Protein 1BC8 (pdb70)

Sequence (93 aa):
MDSAITLWQFLLQLLQKPQNKHMICWTSNDGQFKLLQAEEVARLWGIRKNKPNMNYDKLSRALRYYYVKNIIKKVNGQKFVYKFVSYPEILNM

Nearest PDB structures (foldseek):
  1bc8-assembly1_C  TM=1.011E+00  e=4.038E-21  Homo sapiens
  1k6o-assembly1_A  TM=9.949E-01  e=1.934E-17  Homo sapiens
  3wtw-assembly1_C  TM=9.821E-01  e=2.384E-12  Homo sapiens
  2ypr-assembly1_A  TM=9.592E-01  e=2.558E-12  Homo sapiens
  4l18-assembly1_B  TM=9.584E-01  e=5.184E-12  Homo sapiens

Secondary structure (DSSP, 8-state):
------HHHHHHHHTT-GGGTTTSEE-SSSSEEE-TTHHHHHHHHHHHHT-TT--HHHHHHHHHHHHHHTSEEE-TTSTTEEEETTTTGGG--

Structure (mmCIF, N/CA/C/O backbone):
data_1BC8
#
_entry.id   1BC8
#
_cell.length_a   31.590
_cell.length_b   55.670
_cell.length_c   44.230
_cell.angle_alpha   90.00
_cell.angle_beta   107.16
_cell.angle_gamma   90.00
#
_symmetry.space_group_name_H-M   'P 1 21 1'
#
loop_
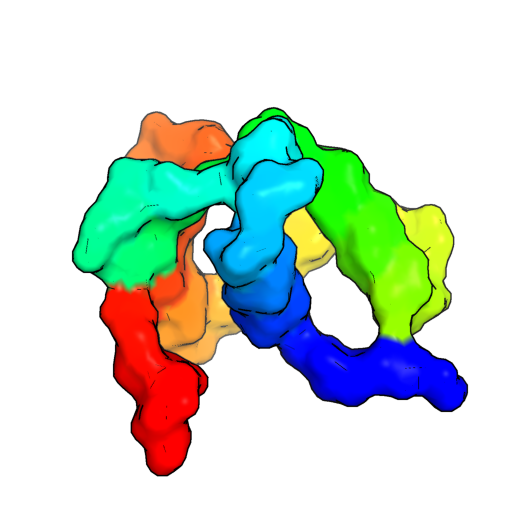_entity.id
_entity.type
_entity.pdbx_description
1 polymer "DNA (5'-D(*TP*AP*CP*CP*GP*GP*AP*AP*GP*T)-3')"
2 polymer "DNA (5'-D(*AP*AP*CP*TP*TP*CP*CP*GP*GP*T)-3')"
3 polymer 'PROTEIN (SAP-1 ETS DOMAIN)'
4 non-polymer 'ZINC ION'
5 water water
#
loop_
_atom_site.group_PDB
_atom_site.id
_atom_site.type_symbol
_atom_site.label_atom_id
_atom_site.label_alt_id
_atom_site.label_comp_id
_atom_site.label_asym_id
_atom_site.label_entity_id
_atom_site.label_seq_id
_atom_site.pdbx_PDB_ins_code
_atom_site.Cartn_x
_atom_site.Cartn_y
_atom_site.Cartn_z
_atom_site.occupancy
_atom_site.B_iso_or_equiv
_atom_site.auth_seq_id
_atom_site.auth_comp_id
_atom_site.auth_asym_id
_atom_site.auth_atom_id
_atom_site.pdbx_PDB_model_num
ATOM 405 N N . MET C 3 1 ? -14.358 13.416 9.007 1.00 48.14 1 MET C N 1
ATOM 406 C CA . MET C 3 1 ? -14.660 12.744 7.707 1.00 47.68 1 MET C CA 1
ATOM 407 C C . MET C 3 1 ? -13.362 12.270 7.055 1.00 47.33 1 MET C C 1
ATOM 408 O O . MET C 3 1 ? -13.026 12.659 5.930 1.00 48.04 1 MET C O 1
ATOM 413 N N . ASP C 3 2 ? -12.633 11.425 7.779 1.00 45.55 2 ASP C N 1
ATOM 414 C CA . ASP C 3 2 ? -11.368 10.876 7.296 1.00 43.31 2 ASP C CA 1
ATOM 415 C C . ASP C 3 2 ? -11.590 9.499 6.655 1.00 41.91 2 ASP C C 1
ATOM 416 O O . ASP C 3 2 ? -12.731 9.052 6.492 1.00 42.52 2 ASP C O 1
ATOM 421 N N . SER C 3 3 ? -10.499 8.834 6.284 1.00 40.22 3 SER C N 1
ATOM 422 C CA . SER C 3 3 ? -10.591 7.502 5.691 1.00 37.78 3 SER C CA 1
ATOM 423 C C . SER C 3 3 ? -10.700 6.479 6.821 1.00 36.38 3 SER C C 1
ATOM 424 O O . SER C 3 3 ? -9.978 6.570 7.826 1.00 36.39 3 SER C O 1
ATOM 427 N N . ALA C 3 4 ? -11.609 5.518 6.662 1.00 33.88 4 ALA C N 1
ATOM 428 C CA . ALA C 3 4 ? -11.808 4.473 7.667 1.00 31.57 4 ALA C CA 1
ATOM 429 C C . ALA C 3 4 ? -10.742 3.401 7.494 1.00 29.65 4 ALA C C 1
ATOM 430 O O . ALA C 3 4 ? -10.769 2.359 8.155 1.00 29.38 4 ALA C O 1
ATOM 432 N N . ILE C 3 5 ? -9.810 3.666 6.585 1.00 27.46 5 ILE C N 1
ATOM 433 C CA . ILE C 3 5 ? -8.735 2.739 6.294 1.00 24.88 5 ILE C CA 1
ATOM 434 C C . ILE C 3 5 ? -7.933 2.403 7.549 1.00 23.07 5 ILE C C 1
ATOM 435 O O . ILE C 3 5 ? -7.698 3.252 8.412 1.00 23.24 5 ILE C O 1
ATOM 440 N N . THR C 3 6 ? -7.537 1.141 7.630 1.00 19.71 6 THR C N 1
ATOM 441 C CA . THR C 3 6 ? -6.743 0.612 8.726 1.00 18.05 6 THR C CA 1
ATOM 442 C C . THR C 3 6 ? -5.270 0.853 8.347 1.00 16.47 6 THR C C 1
ATOM 443 O O . THR C 3 6 ? -4.983 1.093 7.175 1.00 15.38 6 THR C O 1
ATOM 447 N N . LEU C 3 7 ? -4.339 0.805 9.302 1.00 14.83 7 LEU C N 1
ATOM 448 C CA . LEU C 3 7 ? -2.934 1.042 8.934 1.00 13.70 7 LEU C CA 1
ATOM 449 C C . LEU C 3 7 ? -2.346 -0.105 8.111 1.00 12.67 7 LEU C C 1
ATOM 450 O O . LEU C 3 7 ? -1.597 0.127 7.163 1.00 13.35 7 LEU C O 1
ATOM 455 N N . TRP C 3 8 ? -2.672 -1.342 8.456 1.00 12.37 8 TRP C N 1
ATOM 456 C CA . TRP C 3 8 ? -2.122 -2.445 7.691 1.00 11.96 8 TRP C CA 1
ATOM 457 C C . TRP C 3 8 ? -2.766 -2.496 6.303 1.00 11.14 8 TRP C C 1
ATOM 458 O O . TRP C 3 8 ? -2.176 -3.028 5.373 1.00 10.62 8 TRP C O 1
ATOM 469 N N . GLN C 3 9 ? -3.956 -1.915 6.159 1.00 10.26 9 GLN C N 1
ATOM 470 C CA . GLN C 3 9 ? -4.644 -1.901 4.861 1.00 11.58 9 GLN C CA 1
ATOM 471 C C . GLN C 3 9 ? -4.031 -0.811 3.997 1.00 12.02 9 GLN C C 1
ATOM 472 O O . GLN C 3 9 ? -3.926 -0.942 2.779 1.00 12.36 9 GLN C O 1
ATOM 478 N N . PHE C 3 10 ? -3.644 0.277 4.654 1.00 12.02 10 PHE C N 1
ATOM 479 C CA . PHE C 3 10 ? -3.032 1.420 4.001 1.00 12.30 10 PHE C CA 1
ATOM 480 C C . PHE C 3 10 ? -1.670 1.009 3.451 1.00 12.37 10 PHE C C 1
ATOM 481 O O . PHE C 3 10 ? -1.290 1.417 2.357 1.00 11.81 10 PHE C O 1
ATOM 489 N N . LEU C 3 11 ? -0.944 0.193 4.211 1.00 11.56 11 LEU C N 1
ATOM 490 C CA . LEU C 3 11 ? 0.369 -0.277 3.776 1.00 11.48 11 LEU C CA 1
ATOM 491 C C . LEU C 3 11 ? 0.181 -1.185 2.575 1.00 12.32 11 LEU C C 1
ATOM 492 O O . LEU C 3 11 ? 0.926 -1.104 1.598 1.00 11.73 11 LEU C O 1
ATOM 497 N N . LEU C 3 12 ? -0.833 -2.043 2.660 1.00 12.43 12 LEU C N 1
ATOM 498 C CA . LEU C 3 12 ? -1.168 -2.966 1.583 1.00 13.65 12 LEU C CA 1
ATOM 499 C C . LEU C 3 12 ? -1.523 -2.162 0.331 1.00 13.79 12 LEU C C 1
ATOM 500 O O . LEU C 3 12 ? -1.217 -2.566 -0.785 1.00 15.40 12 LEU C O 1
ATOM 505 N N . GLN C 3 13 ? -2.155 -1.015 0.517 1.00 14.28 13 GLN C N 1
ATOM 506 C CA . GLN C 3 13 ? -2.525 -0.179 -0.615 1.00 16.00 13 GLN C CA 1
ATOM 507 C C . GLN C 3 13 ? -1.292 0.389 -1.324 1.00 15.46 13 GLN C C 1
ATOM 508 O O . GLN C 3 13 ? -1.210 0.358 -2.554 1.00 14.97 13 GLN C O 1
ATOM 514 N N . LEU C 3 14 ? -0.335 0.897 -0.549 1.00 14.25 14 LEU C N 1
ATOM 515 C CA . LEU C 3 14 ? 0.901 1.459 -1.108 1.00 13.32 14 LEU C CA 1
ATOM 516 C C . LEU C 3 14 ? 1.700 0.372 -1.809 1.00 13.33 14 LEU C C 1
ATOM 517 O O . LEU C 3 14 ? 2.312 0.602 -2.858 1.00 12.12 14 LEU C O 1
ATOM 522 N N . LEU C 3 15 ? 1.689 -0.816 -1.217 1.00 12.74 15 LEU C N 1
ATOM 523 C CA . LEU C 3 15 ? 2.410 -1.956 -1.759 1.00 13.71 15 LEU C CA 1
ATOM 524 C C . LEU C 3 15 ? 1.807 -2.461 -3.092 1.00 14.78 15 LEU C C 1
ATOM 525 O O . LEU C 3 15 ? 2.419 -3.262 -3.791 1.00 14.32 15 LEU C O 1
ATOM 530 N N . GLN C 3 16 ? 0.615 -1.991 -3.438 1.00 15.88 16 GLN C N 1
ATOM 531 C CA . GLN C 3 16 ? -0.045 -2.417 -4.672 1.00 18.12 16 GLN C CA 1
ATOM 532 C C . GLN C 3 16 ? 0.300 -1.509 -5.867 1.00 18.00 16 GLN C C 1
ATOM 533 O O . GLN C 3 16 ? 0.163 -1.903 -7.024 1.00 18.24 16 GLN C O 1
ATOM 539 N N . LYS C 3 17 ? 0.766 -0.300 -5.581 1.00 18.05 17 LYS C N 1
ATOM 540 C CA . LYS C 3 17 ? 1.094 0.654 -6.628 1.00 17.81 17 LYS C CA 1
ATOM 541 C C . LYS C 3 17 ? 2.595 0.875 -6.823 1.00 16.99 17 LYS C C 1
ATOM 542 O O . LYS C 3 17 ? 3.308 1.257 -5.893 1.00 15.88 17 LYS C O 1
ATOM 548 N N . PRO C 3 18 ? 3.088 0.651 -8.056 1.00 16.53 18 PRO C N 1
ATOM 549 C CA . PRO C 3 18 ? 4.506 0.820 -8.397 1.00 15.39 18 PRO C CA 1
ATOM 550 C C . PRO C 3 18 ? 5.018 2.202 -8.032 1.00 13.18 18 PRO C C 1
ATOM 551 O O . PRO C 3 18 ? 6.188 2.374 -7.705 1.00 12.91 18 PRO C O 1
ATOM 555 N N . GLN C 3 19 ? 4.128 3.184 -8.093 1.00 12.58 19 GLN C N 1
ATOM 556 C CA . GLN C 3 19 ? 4.476 4.559 -7.780 1.00 13.24 19 GLN C CA 1
ATOM 557 C C . GLN C 3 19 ? 5.068 4.718 -6.385 1.00 13.21 19 GLN C C 1
ATOM 558 O O . GLN C 3 19 ? 5.790 5.683 -6.128 1.00 12.78 19 GLN C O 1
ATOM 564 N N . ASN C 3 20 ? 4.756 3.785 -5.489 1.00 12.67 20 ASN C N 1
ATOM 565 C CA . ASN C 3 20 ? 5.246 3.857 -4.110 1.00 12.68 20 ASN C CA 1
ATOM 566 C C . ASN C 3 20 ? 6.346 2.871 -3.777 1.00 13.13 20 ASN C C 1
ATOM 567 O O . ASN C 3 20 ? 6.733 2.745 -2.610 1.00 13.10 20 ASN C O 1
ATOM 572 N N . LYS C 3 21 ? 6.839 2.163 -4.791 1.00 12.56 21 LYS C N 1
ATOM 573 C CA . LYS C 3 21 ? 7.899 1.180 -4.591 1.00 12.71 21 LYS C CA 1
ATOM 574 C C . LYS C 3 21 ? 9.150 1.832 -4.004 1.00 12.06 21 LYS C C 1
ATOM 575 O O . LYS C 3 21 ? 9.897 1.197 -3.257 1.00 12.10 21 LYS C O 1
ATOM 581 N N . HIS C 3 22 ? 9.378 3.098 -4.334 1.00 11.26 22 HIS C N 1
ATOM 582 C CA . HIS C 3 22 ? 10.550 3.795 -3.815 1.00 11.41 22 HIS C CA 1
ATOM 583 C C . HIS C 3 22 ? 10.450 4.075 -2.319 1.00 10.93 22 HIS C C 1
ATOM 584 O O . HIS C 3 22 ? 11.466 4.326 -1.680 1.00 10.91 22 HIS C O 1
ATOM 591 N N . MET C 3 23 ? 9.241 4.039 -1.756 1.00 10.59 23 MET C N 1
ATOM 592 C CA . MET C 3 23 ? 9.090 4.302 -0.325 1.00 9.82 23 MET C CA 1
ATOM 593 C C . MET C 3 23 ? 8.722 3.068 0.499 1.00 10.39 23 MET C C 1
ATOM 594 O O . MET C 3 23 ? 8.972 3.021 1.713 1.00 9.33 23 MET C O 1
ATOM 599 N N . ILE C 3 24 ? 8.132 2.075 -0.158 1.00 10.11 24 ILE C N 1
ATOM 600 C CA . ILE C 3 24 ? 7.755 0.821 0.492 1.00 10.87 24 ILE C CA 1
ATOM 601 C C . ILE C 3 24 ? 7.678 -0.280 -0.570 1.00 11.19 24 ILE C C 1
ATOM 602 O O . ILE C 3 24 ? 6.964 -0.156 -1.564 1.00 11.01 24 ILE C O 1
ATOM 607 N N . CYS C 3 25 ? 8.434 -1.354 -0.367 1.00 11.32 25 CYS C N 1
ATOM 608 C CA . CYS C 3 25 ? 8.470 -2.438 -1.343 1.00 11.83 25 CYS C CA 1
ATOM 609 C C . CYS C 3 25 ? 8.447 -3.820 -0.703 1.00 12.69 25 CYS C C 1
ATOM 610 O O . CYS C 3 25 ? 8.791 -3.980 0.470 1.00 13.01 25 CYS C O 1
ATOM 613 N N . TRP C 3 26 ? 8.031 -4.821 -1.474 1.00 12.71 26 TRP C N 1
ATOM 614 C CA . TRP C 3 26 ? 8.006 -6.191 -0.972 1.00 12.43 26 TRP C CA 1
ATOM 615 C C . TRP C 3 26 ? 9.446 -6.677 -1.057 1.00 12.97 26 TRP C C 1
ATOM 616 O O . TRP C 3 26 ? 10.159 -6.364 -2.021 1.00 11.73 26 TRP C O 1
ATOM 627 N N . THR C 3 27 ? 9.876 -7.430 -0.052 1.00 13.09 27 THR C N 1
ATOM 628 C CA . THR C 3 27 ? 11.232 -7.957 -0.026 1.00 14.65 27 THR C CA 1
ATOM 629 C C . THR C 3 27 ? 11.215 -9.474 -0.020 1.00 15.30 27 THR C C 1
ATOM 630 O O . THR C 3 27 ? 12.252 -10.122 0.112 1.00 14.68 27 THR C O 1
ATOM 634 N N . SER C 3 28 ? 10.022 -10.040 -0.159 1.00 15.80 28 SER C N 1
ATOM 635 C CA . SER C 3 28 ? 9.868 -11.486 -0.203 1.00 16.47 28 SER C CA 1
ATOM 636 C C . SER C 3 28 ? 8.556 -11.828 -0.896 1.00 16.94 28 SER C C 1
ATOM 637 O O . SER C 3 28 ? 7.742 -10.939 -1.162 1.00 16.98 28 SER C O 1
ATOM 640 N N . ASN C 3 29 ? 8.365 -13.114 -1.195 1.00 17.88 29 ASN C N 1
ATOM 641 C CA . ASN C 3 29 ? 7.139 -13.584 -1.834 1.00 18.92 29 ASN C CA 1
ATOM 642 C C . ASN C 3 29 ? 6.224 -14.245 -0.796 1.00 19.46 29 ASN C C 1
ATOM 643 O O . ASN C 3 29 ? 5.378 -15.085 -1.139 1.00 19.01 29 ASN C O 1
ATOM 648 N N . ASP C 3 30 ? 6.406 -13.875 0.475 1.00 19.08 30 ASP C N 1
ATOM 649 C CA . ASP C 3 30 ? 5.564 -14.422 1.534 1.00 18.88 30 ASP C CA 1
ATOM 650 C C . ASP C 3 30 ? 5.128 -13.409 2.596 1.00 18.10 30 ASP C C 1
ATOM 651 O O . ASP C 3 30 ? 4.908 -13.765 3.757 1.00 18.10 30 ASP C O 1
ATOM 656 N N . GLY C 3 31 ? 5.001 -12.145 2.190 1.00 17.67 31 GLY C N 1
ATOM 657 C CA . GLY C 3 31 ? 4.542 -11.109 3.104 1.00 15.78 31 GLY C CA 1
ATOM 658 C C . GLY C 3 31 ? 5.525 -10.097 3.664 1.00 15.01 31 GLY C C 1
ATOM 659 O O . GLY C 3 31 ? 5.108 -9.128 4.297 1.00 15.54 31 GLY C O 1
ATOM 660 N N . GLN C 3 32 ? 6.816 -10.309 3.436 1.00 14.35 32 GLN C N 1
ATOM 661 C CA . GLN C 3 32 ? 7.860 -9.414 3.937 1.00 13.67 32 GLN C CA 1
ATOM 662 C C . GLN C 3 32 ? 7.968 -8.122 3.119 1.00 13.33 32 GLN C C 1
ATOM 663 O O . GLN C 3 32 ? 7.941 -8.145 1.888 1.00 11.91 32 GLN C O 1
ATOM 669 N N . PHE C 3 33 ? 8.091 -6.992 3.803 1.00 12.08 33 PHE C N 1
ATOM 670 C CA . PHE C 3 33 ? 8.195 -5.713 3.119 1.00 11.28 33 PHE C CA 1
ATOM 671 C C . PHE C 3 33 ? 9.123 -4.791 3.883 1.00 11.58 33 PHE C C 1
ATOM 672 O O . PHE C 3 33 ? 9.396 -5.025 5.056 1.00 11.41 33 PHE C O 1
ATOM 680 N N . LYS C 3 34 ? 9.606 -3.748 3.211 1.00 11.68 34 LYS C N 1
ATOM 681 C CA . LYS C 3 34 ? 10.522 -2.791 3.819 1.00 11.90 34 LYS C CA 1
ATOM 682 C C . LYS C 3 34 ? 10.136 -1.342 3.532 1.00 12.16 34 LYS C C 1
ATOM 683 O O . LYS C 3 34 ? 9.821 -0.972 2.391 1.00 10.80 34 LYS C O 1
ATOM 689 N N . LEU C 3 35 ? 10.147 -0.527 4.587 1.00 12.51 35 LEU C N 1
ATOM 690 C CA . LEU C 3 35 ? 9.837 0.890 4.475 1.00 12.86 35 LEU C CA 1
ATOM 691 C C . LEU C 3 35 ? 11.118 1.607 4.045 1.00 13.32 35 LEU C C 1
ATOM 692 O O . LEU C 3 35 ? 11.896 2.086 4.884 1.00 13.56 35 LEU C O 1
ATOM 697 N N . LEU C 3 36 ? 11.337 1.666 2.731 1.00 12.82 36 LEU C N 1
ATOM 698 C CA . LEU C 3 36 ? 12.523 2.307 2.177 1.00 11.99 36 LEU C CA 1
ATOM 699 C C . LEU C 3 36 ? 12.591 3.754 2.608 1.00 10.86 36 LEU C C 1
ATOM 700 O O . LEU C 3 36 ? 13.658 4.253 2.933 1.00 10.61 36 LEU C O 1
ATOM 705 N N . GLN C 3 37 ? 11.441 4.422 2.595 1.00 11.05 37 GLN C N 1
ATOM 706 C CA . GLN C 3 37 ? 11.324 5.820 2.996 1.00 11.01 37 GLN C CA 1
ATOM 707 C C . GLN C 3 37 ? 10.264 5.872 4.111 1.00 11.31 37 GLN C C 1
ATOM 708 O O . GLN C 3 37 ? 9.114 6.265 3.882 1.00 10.23 37 GLN C O 1
ATOM 714 N N . ALA C 3 38 ? 10.682 5.474 5.314 1.00 12.36 38 ALA C N 1
ATOM 715 C CA . ALA C 3 38 ? 9.828 5.395 6.496 1.00 11.58 38 ALA C CA 1
ATOM 716 C C . ALA C 3 38 ? 9.088 6.667 6.895 1.00 11.57 38 ALA C C 1
ATOM 717 O O . ALA C 3 38 ? 7.893 6.616 7.199 1.00 12.20 38 ALA C O 1
ATOM 719 N N . GLU C 3 39 ? 9.785 7.801 6.900 1.00 10.34 39 GLU C N 1
ATOM 720 C CA . GLU C 3 39 ? 9.163 9.073 7.247 1.00 10.03 39 GLU C CA 1
ATOM 721 C C . GLU C 3 39 ? 8.218 9.536 6.129 1.00 10.28 39 GLU C C 1
ATOM 722 O O . GLU C 3 39 ? 7.218 10.212 6.385 1.00 8.56 39 GLU C O 1
ATOM 728 N N . GLU C 3 40 ? 8.537 9.187 4.883 1.00 10.18 40 GLU C N 1
ATOM 729 C CA . GLU C 3 40 ? 7.668 9.576 3.785 1.00 10.19 40 GLU C CA 1
ATOM 730 C C . GLU C 3 40 ? 6.354 8.786 3.881 1.00 9.86 40 GLU C C 1
ATOM 731 O O . GLU C 3 40 ? 5.276 9.342 3.668 1.00 10.62 40 GLU C O 1
ATOM 737 N N . VAL C 3 41 ? 6.441 7.498 4.213 1.00 10.29 41 VAL C N 1
ATOM 738 C CA . VAL C 3 41 ? 5.245 6.659 4.362 1.00 9.15 41 VAL C CA 1
ATOM 739 C C . VAL C 3 41 ? 4.414 7.203 5.534 1.00 10.06 41 VAL C C 1
ATOM 740 O O . VAL C 3 41 ? 3.185 7.242 5.464 1.00 9.64 41 VAL C O 1
ATOM 744 N N . ALA C 3 42 ? 5.091 7.633 6.602 1.00 10.14 42 ALA C N 1
ATOM 745 C CA . ALA C 3 42 ? 4.412 8.161 7.792 1.00 10.96 42 ALA C CA 1
ATOM 746 C C . ALA C 3 42 ? 3.652 9.457 7.514 1.00 11.19 42 ALA C C 1
ATOM 747 O O . ALA C 3 42 ? 2.543 9.671 8.025 1.00 12.54 42 ALA C O 1
ATOM 749 N N . ARG C 3 43 ? 4.250 10.330 6.715 1.00 11.52 43 ARG C N 1
ATOM 750 C CA . ARG C 3 43 ? 3.610 11.592 6.367 1.00 11.02 43 ARG C CA 1
ATOM 751 C C . ARG C 3 43 ? 2.358 11.292 5.542 1.00 11.29 43 ARG C C 1
ATOM 752 O O . ARG C 3 43 ? 1.308 11.923 5.724 1.00 11.57 43 ARG C O 1
ATOM 760 N N . LEU C 3 44 ? 2.468 10.309 4.653 1.00 11.55 44 LEU C N 1
ATOM 761 C CA . LEU C 3 44 ? 1.354 9.894 3.790 1.00 12.34 44 LEU C CA 1
ATOM 762 C C . LEU C 3 44 ? 0.209 9.334 4.630 1.00 12.24 44 LEU C C 1
ATOM 763 O O . LEU C 3 44 ? -0.964 9.530 4.322 1.00 11.45 44 LEU C O 1
ATOM 768 N N . TRP C 3 45 ? 0.569 8.623 5.692 1.00 11.97 45 TRP C N 1
ATOM 769 C CA . TRP C 3 45 ? -0.403 8.025 6.606 1.00 12.60 45 TRP C CA 1
ATOM 770 C C . TRP C 3 45 ? -1.100 9.140 7.400 1.00 12.86 45 TRP C C 1
ATOM 771 O O . TRP C 3 45 ? -2.317 9.114 7.613 1.00 12.48 45 TRP C O 1
ATOM 782 N N . GLY C 3 46 ? -0.324 10.133 7.818 1.00 13.12 46 GLY C N 1
ATOM 783 C CA . GLY C 3 46 ? -0.893 11.245 8.559 1.00 13.54 46 GLY C CA 1
ATOM 784 C C . GLY C 3 46 ? -1.851 12.069 7.706 1.00 13.89 46 GLY C C 1
ATOM 785 O O . GLY C 3 46 ? -2.833 12.613 8.213 1.00 12.56 46 GLY C O 1
ATOM 786 N N . ILE C 3 47 ? -1.563 12.179 6.411 1.00 13.51 47 ILE C N 1
ATOM 787 C CA . ILE C 3 47 ? -2.429 12.931 5.512 1.00 13.56 47 ILE C CA 1
ATOM 788 C C . ILE C 3 47 ? -3.747 12.161 5.392 1.00 14.81 47 ILE C C 1
ATOM 789 O O . ILE C 3 47 ? -4.834 12.741 5.446 1.00 15.06 47 ILE C O 1
ATOM 794 N N . ARG C 3 48 ? -3.642 10.844 5.257 1.00 15.43 48 ARG C N 1
ATOM 795 C CA . ARG C 3 48 ? -4.813 9.987 5.133 1.00 18.30 48 ARG C CA 1
ATOM 796 C C . ARG C 3 48 ? -5.712 10.021 6.381 1.00 18.37 48 ARG C C 1
ATOM 797 O O . ARG C 3 48 ? -6.934 10.081 6.273 1.00 18.65 48 ARG C O 1
ATOM 805 N N . LYS C 3 49 ? -5.100 9.988 7.562 1.00 18.38 49 LYS C N 1
ATOM 806 C CA . LYS C 3 49 ? -5.845 9.991 8.817 1.00 17.99 49 LYS C CA 1
ATOM 807 C C . LYS C 3 49 ? -6.034 11.386 9.389 1.00 18.18 49 LYS C C 1
ATOM 808 O O . LYS C 3 49 ? -6.663 11.553 10.427 1.00 17.33 49 LYS C O 1
ATOM 814 N N . ASN C 3 50 ? -5.481 12.387 8.716 1.00 18.66 50 ASN C N 1
ATOM 815 C CA . ASN C 3 50 ? -5.598 13.761 9.178 1.00 19.33 50 ASN C CA 1
ATOM 816 C C . ASN C 3 50 ? -4.805 14.041 10.468 1.00 19.35 50 ASN C C 1
ATOM 817 O O . ASN C 3 50 ? -5.278 14.755 11.353 1.00 18.17 50 ASN C O 1
ATOM 822 N N . LYS C 3 51 ? -3.605 13.471 10.567 1.00 18.39 51 LYS C N 1
ATOM 823 C CA . LYS C 3 51 ? -2.727 13.671 11.730 1.00 18.54 51 LYS C CA 1
ATOM 824 C C . LYS C 3 51 ? -1.411 14.280 11.218 1.00 17.93 51 LYS C C 1
ATOM 825 O O . LYS C 3 51 ? -0.425 13.570 11.007 1.00 18.14 51 LYS C O 1
ATOM 831 N N . PRO C 3 52 ? -1.381 15.610 11.033 1.00 17.51 52 PRO C N 1
ATOM 832 C CA . PRO C 3 52 ? -0.212 16.345 10.537 1.00 17.45 52 PRO C CA 1
ATOM 833 C C . PRO C 3 52 ? 1.104 16.112 11.244 1.00 16.74 52 PRO C C 1
ATOM 834 O O . PRO C 3 52 ? 2.155 16.373 10.672 1.00 16.69 52 PRO C O 1
ATOM 838 N N . ASN C 3 53 ? 1.060 15.627 12.479 1.00 16.40 53 ASN C N 1
ATOM 839 C CA . ASN C 3 53 ? 2.297 15.396 13.219 1.00 15.45 53 ASN C CA 1
ATOM 840 C C . ASN C 3 53 ? 2.729 13.937 13.211 1.00 14.41 53 ASN C C 1
ATOM 841 O O . ASN C 3 53 ? 3.606 13.539 13.977 1.00 13.44 53 ASN C O 1
ATOM 846 N N . MET C 3 54 ? 2.114 13.144 12.334 1.00 13.34 54 MET C N 1
ATOM 847 C CA . MET C 3 54 ? 2.438 11.727 12.221 1.00 12.77 54 MET C CA 1
ATOM 848 C C . MET C 3 54 ? 3.869 11.546 11.720 1.00 12.48 54 MET C C 1
ATOM 849 O O . MET C 3 54 ? 4.325 12.263 10.824 1.00 12.31 54 MET C O 1
ATOM 854 N N . ASN C 3 55 ? 4.588 10.605 12.317 1.00 11.48 55 ASN C N 1
ATOM 855 C CA . ASN C 3 55 ? 5.947 10.331 11.880 1.00 11.27 55 ASN C CA 1
ATOM 856 C C . ASN C 3 55 ? 6.185 8.840 12.036 1.00 11.24 55 ASN C C 1
ATOM 857 O O . ASN C 3 55 ? 5.294 8.108 12.496 1.00 10.72 55 ASN C O 1
ATOM 862 N N . TYR C 3 56 ? 7.368 8.378 11.644 1.00 9.65 56 TYR C N 1
ATOM 863 C CA . TYR C 3 56 ? 7.657 6.957 11.734 1.00 9.41 56 TYR C CA 1
ATOM 864 C C . TYR C 3 56 ? 7.709 6.457 13.178 1.00 9.09 56 TYR C C 1
ATOM 865 O O . TYR C 3 56 ? 7.413 5.294 13.448 1.00 9.69 56 TYR C O 1
ATOM 874 N N . ASP C 3 57 ? 8.089 7.333 14.100 1.00 9.57 57 ASP C N 1
ATOM 875 C CA . ASP C 3 57 ? 8.156 6.952 15.508 1.00 10.25 57 ASP C CA 1
ATOM 876 C C . ASP C 3 57 ? 6.808 6.390 15.949 1.00 10.20 57 ASP C C 1
ATOM 877 O O . ASP C 3 57 ? 6.719 5.256 16.418 1.00 10.44 57 ASP C O 1
ATOM 882 N N . LYS C 3 58 ? 5.761 7.191 15.778 1.00 10.70 58 LYS C N 1
ATOM 883 C CA . LYS C 3 58 ? 4.413 6.796 16.162 1.00 10.53 58 LYS C CA 1
ATOM 884 C C . LYS C 3 58 ? 3.806 5.728 15.251 1.00 9.80 58 LYS C C 1
ATOM 885 O O . LYS C 3 58 ? 3.042 4.896 15.714 1.00 9.96 58 LYS C O 1
ATOM 891 N N . LEU C 3 59 ? 4.131 5.745 13.959 1.00 9.78 59 LEU C N 1
ATOM 892 C CA . LEU C 3 59 ? 3.596 4.726 13.054 1.00 8.53 59 LEU C CA 1
ATOM 893 C C . LEU C 3 59 ? 4.143 3.365 13.478 1.00 8.51 59 LEU C C 1
ATOM 894 O O . LEU C 3 59 ? 3.419 2.372 13.518 1.00 7.31 59 LEU C O 1
ATOM 899 N N . SER C 3 60 ? 5.430 3.329 13.806 1.00 8.84 60 SER C N 1
ATOM 900 C CA . SER C 3 60 ? 6.062 2.097 14.238 1.00 9.16 60 SER C CA 1
ATOM 901 C C . SER C 3 60 ? 5.406 1.599 15.537 1.00 8.58 60 SER C C 1
ATOM 902 O O . SER C 3 60 ? 5.298 0.392 15.756 1.00 8.59 60 SER C O 1
ATOM 905 N N . ARG C 3 61 ? 4.961 2.509 16.402 1.00 8.63 61 ARG C N 1
ATOM 906 C CA . ARG C 3 61 ? 4.311 2.062 17.636 1.00 8.08 61 ARG C CA 1
ATOM 907 C C . ARG C 3 61 ? 3.026 1.323 17.282 1.00 8.43 61 ARG C C 1
ATOM 908 O O . ARG C 3 61 ? 2.678 0.328 17.920 1.00 8.82 61 ARG C O 1
ATOM 916 N N . ALA C 3 62 ? 2.321 1.818 16.262 1.00 7.20 62 ALA C N 1
ATOM 917 C CA . ALA C 3 62 ? 1.086 1.187 15.794 1.00 7.19 62 ALA C CA 1
ATOM 918 C C . ALA C 3 62 ? 1.404 -0.187 15.209 1.00 7.46 62 ALA C C 1
ATOM 919 O O . ALA C 3 62 ? 0.632 -1.138 15.361 1.00 6.68 62 ALA C O 1
ATOM 921 N N . LEU C 3 63 ? 2.544 -0.301 14.529 1.00 7.60 63 LEU C N 1
ATOM 922 C CA . LEU C 3 63 ? 2.934 -1.583 13.961 1.00 6.61 63 LEU C CA 1
ATOM 923 C C . LEU C 3 63 ? 3.232 -2.545 15.106 1.00 7.16 63 LEU C C 1
ATOM 924 O O . LEU C 3 63 ? 2.899 -3.727 15.039 1.00 7.33 63 LEU C O 1
ATOM 929 N N . ARG C 3 64 ? 3.853 -2.034 16.162 1.00 7.76 64 ARG C N 1
ATOM 930 C CA . ARG C 3 64 ? 4.197 -2.873 17.304 1.00 9.75 64 ARG C CA 1
ATOM 931 C C . ARG C 3 64 ? 2.961 -3.443 17.983 1.00 10.09 64 ARG C C 1
ATOM 932 O O . ARG C 3 64 ? 3.001 -4.522 18.564 1.00 11.06 64 ARG C O 1
ATOM 940 N N . TYR C 3 65 ? 1.852 -2.726 17.888 1.00 10.27 65 TYR C N 1
ATOM 941 C CA . TYR C 3 65 ? 0.602 -3.202 18.471 1.00 10.38 65 TYR C CA 1
ATOM 942 C C . TYR C 3 65 ? 0.064 -4.378 17.654 1.00 10.36 65 TYR C C 1
ATOM 943 O O . TYR C 3 65 ? -0.732 -5.179 18.144 1.00 11.51 65 TYR C O 1
ATOM 952 N N . TYR C 3 66 ? 0.508 -4.485 16.405 1.00 9.19 66 TYR C N 1
ATOM 953 C CA . TYR C 3 66 ? 0.065 -5.565 15.534 1.00 8.52 66 TYR C CA 1
ATOM 954 C C . TYR C 3 66 ? 0.768 -6.874 15.891 1.00 8.33 66 TYR C C 1
ATOM 955 O O . TYR C 3 66 ? 0.320 -7.946 15.492 1.00 7.53 66 TYR C O 1
ATOM 964 N N . TYR C 3 67 ? 1.871 -6.792 16.632 1.00 8.83 67 TYR C N 1
ATOM 965 C CA . TYR C 3 67 ? 2.606 -7.999 17.015 1.00 10.40 67 TYR C CA 1
ATOM 966 C C . TYR C 3 67 ? 1.705 -8.898 17.852 1.00 11.72 67 TYR C C 1
ATOM 967 O O . TYR C 3 67 ? 1.666 -10.115 17.673 1.00 11.71 67 TYR C O 1
ATOM 976 N N . VAL C 3 68 ? 1.000 -8.272 18.785 1.00 13.15 68 VAL C N 1
ATOM 977 C CA . VAL C 3 68 ? 0.084 -8.964 19.684 1.00 14.69 68 VAL C CA 1
ATOM 978 C C . VAL C 3 68 ? -1.109 -9.530 18.910 1.00 14.89 68 VAL C C 1
ATOM 979 O O . VAL C 3 68 ? -1.571 -10.649 19.168 1.00 15.85 68 VAL C O 1
ATOM 983 N N . LYS C 3 69 ? -1.598 -8.736 17.962 1.00 15.36 69 LYS C N 1
ATOM 984 C CA . LYS C 3 69 ? -2.733 -9.109 17.137 1.00 14.63 69 LYS C CA 1
ATOM 985 C C . LYS C 3 69 ? -2.364 -10.141 16.087 1.00 14.51 69 LYS C C 1
ATOM 986 O O . LYS C 3 69 ? -3.232 -10.741 15.458 1.00 14.53 69 LYS C O 1
ATOM 992 N N . ASN C 3 70 ? -1.071 -10.350 15.899 1.00 14.12 70 ASN C N 1
ATOM 993 C CA . ASN C 3 70 ? -0.596 -11.309 14.916 1.00 15.18 70 ASN C CA 1
ATOM 994 C C . ASN C 3 70 ? -0.943 -10.912 13.490 1.00 14.76 70 ASN C C 1
ATOM 995 O O . ASN C 3 70 ? -1.236 -11.763 12.661 1.00 14.35 70 ASN C O 1
ATOM 1000 N N . ILE C 3 71 ? -0.916 -9.615 13.215 1.00 15.04 71 ILE C N 1
ATOM 1001 C CA . ILE C 3 71 ? -1.207 -9.113 11.879 1.00 14.46 71 ILE C CA 1
ATOM 1002 C C . ILE C 3 71 ? 0.127 -8.886 11.176 1.00 14.30 71 ILE C C 1
ATOM 1003 O O . ILE C 3 71 ? 0.306 -9.250 10.014 1.00 14.38 71 ILE C O 1
ATOM 1008 N N . ILE C 3 72 ? 1.058 -8.290 11.912 1.00 13.62 72 ILE C N 1
ATOM 1009 C CA . ILE C 3 72 ? 2.390 -7.989 11.409 1.00 13.17 72 ILE C CA 1
ATOM 1010 C C . ILE C 3 72 ? 3.421 -8.258 12.508 1.00 13.95 72 ILE C C 1
ATOM 1011 O O . ILE C 3 72 ? 3.170 -8.020 13.692 1.00 13.85 72 ILE C O 1
ATOM 1016 N N . LYS C 3 73 ? 4.574 -8.777 12.103 1.00 13.63 73 LYS C N 1
ATOM 1017 C CA . LYS C 3 73 ? 5.657 -9.043 13.026 1.00 14.30 73 LYS C CA 1
ATOM 1018 C C . LYS C 3 73 ? 6.886 -8.323 12.487 1.00 14.22 73 LYS C C 1
ATOM 1019 O O . LYS C 3 73 ? 6.925 -7.929 11.320 1.00 13.58 73 LYS C O 1
ATOM 1025 N N . LYS C 3 74 ? 7.876 -8.120 13.343 1.00 14.42 74 LYS C N 1
ATOM 1026 C CA . LYS C 3 74 ? 9.099 -7.454 12.934 1.00 14.67 74 LYS C CA 1
ATOM 1027 C C . LYS C 3 74 ? 10.081 -8.490 12.388 1.00 15.80 74 LYS C C 1
ATOM 1028 O O . LYS C 3 74 ? 10.115 -9.625 12.870 1.00 15.92 74 LYS C O 1
ATOM 1034 N N . VAL C 3 75 ? 10.838 -8.128 11.350 1.00 16.68 75 VAL C N 1
ATOM 1035 C CA . VAL C 3 75 ? 11.859 -9.038 10.829 1.00 17.58 75 VAL C CA 1
ATOM 1036 C C . VAL C 3 75 ? 13.081 -8.613 11.652 1.00 18.13 75 VAL C C 1
ATOM 1037 O O . VAL C 3 75 ? 13.637 -7.535 11.449 1.00 17.55 75 VAL C O 1
ATOM 1041 N N . ASN C 3 76 ? 13.467 -9.452 12.608 1.00 19.79 76 ASN C N 1
ATOM 1042 C CA . ASN C 3 76 ? 14.576 -9.143 13.503 1.00 21.98 76 ASN C CA 1
ATOM 1043 C C . ASN C 3 76 ? 15.916 -8.827 12.830 1.00 22.65 76 ASN C C 1
ATOM 1044 O O . ASN C 3 76 ? 16.351 -9.525 11.908 1.00 23.63 76 ASN C O 1
ATOM 1049 N N . GLY C 3 77 ? 16.560 -7.762 13.306 1.00 23.02 77 GLY C N 1
ATOM 1050 C CA . GLY C 3 77 ? 17.860 -7.362 12.789 1.00 23.18 77 GLY C CA 1
ATOM 1051 C C . GLY C 3 77 ? 17.910 -6.851 11.361 1.00 22.80 77 GLY C C 1
ATOM 1052 O O . GLY C 3 77 ? 18.944 -6.946 10.703 1.00 23.63 77 GLY C O 1
ATOM 1053 N N . GLN C 3 78 ? 16.796 -6.310 10.882 1.00 22.12 78 GLN C N 1
ATOM 1054 C CA . GLN C 3 78 ? 16.718 -5.771 9.526 1.00 21.12 78 GLN C CA 1
ATOM 1055 C C . GLN C 3 78 ? 15.926 -4.480 9.563 1.00 19.71 78 GLN C C 1
ATOM 1056 O O . GLN C 3 78 ? 14.704 -4.496 9.476 1.00 19.91 78 GLN C O 1
ATOM 1062 N N . LYS C 3 79 ? 16.639 -3.367 9.695 1.00 19.31 79 LYS C N 1
ATOM 1063 C CA . LYS C 3 79 ? 16.029 -2.045 9.769 1.00 19.08 79 LYS C CA 1
ATOM 1064 C C . LYS C 3 79 ? 14.916 -1.814 8.754 1.00 17.55 79 LYS C C 1
ATOM 1065 O O . LYS C 3 79 ? 15.066 -2.109 7.569 1.00 16.61 79 LYS C O 1
ATOM 1071 N N . PHE C 3 80 ? 13.795 -1.295 9.254 1.00 16.54 80 PHE C N 1
ATOM 1072 C CA . PHE C 3 80 ? 12.615 -0.972 8.454 1.00 14.66 80 PHE C CA 1
ATOM 1073 C C . PHE C 3 80 ? 11.898 -2.143 7.774 1.00 13.79 80 PHE C C 1
ATOM 1074 O O . PHE C 3 80 ? 10.962 -1.936 6.998 1.00 13.22 80 PHE C O 1
ATOM 1082 N N . VAL C 3 81 ? 12.325 -3.367 8.079 1.00 12.95 81 VAL C N 1
ATOM 1083 C CA . VAL C 3 81 ? 11.723 -4.553 7.489 1.00 12.76 81 VAL C CA 1
ATOM 1084 C C . VAL C 3 81 ? 10.730 -5.217 8.435 1.00 12.86 81 VAL C C 1
ATOM 1085 O O . VAL C 3 81 ? 11.028 -5.455 9.611 1.00 12.04 81 VAL C O 1
ATOM 1089 N N . TYR C 3 82 ? 9.552 -5.515 7.899 1.00 12.32 82 TYR C N 1
ATOM 1090 C CA . TYR C 3 82 ? 8.475 -6.140 8.649 1.00 11.73 82 TYR C CA 1
ATOM 1091 C C . TYR C 3 82 ? 7.896 -7.264 7.810 1.00 12.75 82 TYR C C 1
ATOM 1092 O O . TYR C 3 82 ? 8.253 -7.438 6.647 1.00 11.53 82 TYR C O 1
ATOM 1101 N N . LYS C 3 83 ? 6.977 -8.016 8.397 1.00 12.52 83 LYS C N 1
ATOM 1102 C CA . LYS C 3 83 ? 6.372 -9.119 7.685 1.00 13.39 83 LYS C CA 1
ATOM 1103 C C . LYS C 3 83 ? 4.920 -9.292 8.044 1.00 14.28 83 LYS C C 1
ATOM 1104 O O . LYS C 3 83 ? 4.553 -9.245 9.214 1.00 14.32 83 LYS C O 1
ATOM 1110 N N . PHE C 3 84 ? 4.089 -9.482 7.030 1.00 14.91 84 PHE C N 1
ATOM 1111 C CA . PHE C 3 84 ? 2.678 -9.712 7.264 1.00 15.58 84 PHE C CA 1
ATOM 1112 C C . PHE C 3 84 ? 2.607 -11.164 7.727 1.00 16.64 84 PHE C C 1
ATOM 1113 O O . PHE C 3 84 ? 3.049 -12.067 7.017 1.00 16.37 84 PHE C O 1
ATOM 1121 N N . VAL C 3 85 ? 2.071 -11.388 8.925 1.00 17.82 85 VAL C N 1
ATOM 1122 C CA . VAL C 3 85 ? 1.985 -12.740 9.467 1.00 18.88 85 VAL C CA 1
ATOM 1123 C C . VAL C 3 85 ? 1.360 -13.705 8.479 1.00 20.66 85 VAL C C 1
ATOM 1124 O O . VAL C 3 85 ? 1.939 -14.754 8.183 1.00 21.86 85 VAL C O 1
ATOM 1128 N N . SER C 3 86 ? 0.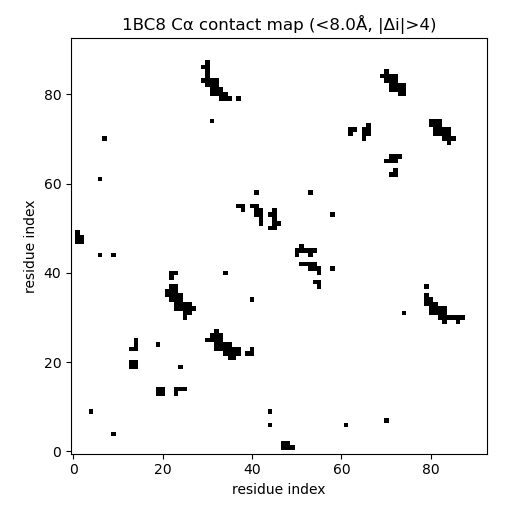183 -13.359 7.967 1.00 21.72 86 SER C N 1
ATOM 1129 C CA . SER C 3 86 ? -0.487 -14.222 7.002 1.00 22.54 86 SER C CA 1
ATOM 1130 C C . SER C 3 86 ? -1.010 -13.449 5.796 1.00 22.73 86 SER C C 1
ATOM 1131 O O . SER C 3 86 ? -2.179 -13.051 5.728 1.00 22.37 86 SER C O 1
ATOM 1134 N N . TYR C 3 87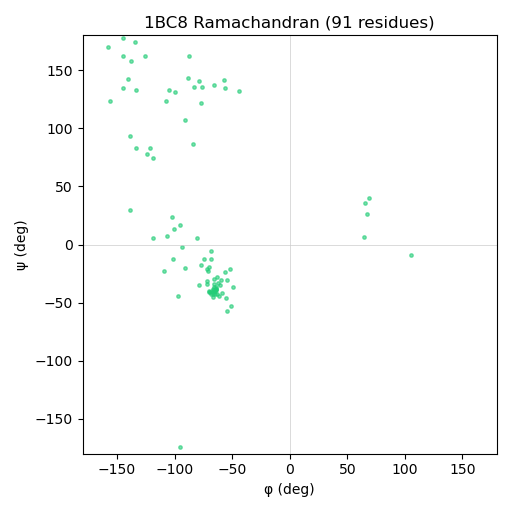 ? -0.102 -13.221 4.855 1.00 22.08 87 TYR C N 1
ATOM 1135 C CA . TYR C 3 87 ? -0.418 -12.532 3.617 1.00 22.03 87 TYR C CA 1
ATOM 1136 C C . TYR C 3 87 ? -0.442 -13.663 2.600 1.00 21.40 87 TYR C C 1
ATOM 1137 O O . TYR C 3 87 ? 0.460 -14.490 2.588 1.00 22.45 87 TYR C O 1
ATOM 1146 N N . PRO C 3 88 ? -1.474 -13.726 1.743 1.00 20.96 88 PRO C N 1
ATOM 1147 C CA . PRO C 3 88 ? -2.643 -12.851 1.604 1.00 20.08 88 PRO C CA 1
ATOM 1148 C C . PRO C 3 88 ? -3.914 -13.295 2.337 1.00 19.87 88 PRO C C 1
ATOM 1149 O O . PRO C 3 88 ? -5.005 -12.823 2.027 1.00 20.52 88 PRO C O 1
ATOM 1153 N N . GLU C 3 89 ? -3.787 -14.208 3.290 1.00 19.86 89 GLU C N 1
ATOM 1154 C CA . GLU C 3 89 ? -4.942 -14.690 4.047 1.00 20.05 89 GLU C CA 1
ATOM 1155 C C . GLU C 3 89 ? -5.803 -13.534 4.586 1.00 20.66 89 GLU C C 1
ATOM 1156 O O . GLU C 3 89 ? -7.038 -13.619 4.636 1.00 19.63 89 GLU C O 1
ATOM 1162 N N . ILE C 3 90 ? -5.140 -12.452 4.982 1.00 21.14 90 ILE C N 1
ATOM 1163 C CA . ILE C 3 90 ? -5.826 -11.287 5.531 1.00 22.72 90 ILE C CA 1
ATOM 1164 C C . ILE C 3 90 ? -6.670 -10.532 4.491 1.00 23.33 90 ILE C C 1
ATOM 1165 O O . ILE C 3 90 ? -7.395 -9.588 4.829 1.00 23.89 90 ILE C O 1
ATOM 1170 N N . LEU C 3 91 ? -6.577 -10.948 3.228 1.00 24.25 91 LEU C N 1
ATOM 1171 C CA . LEU C 3 91 ? -7.338 -10.295 2.160 1.00 25.74 91 LEU C CA 1
ATOM 1172 C C . LEU C 3 91 ? -8.600 -11.055 1.730 1.00 26.58 91 LEU C C 1
ATOM 1173 O O . LEU C 3 91 ? -9.434 -10.527 1.002 1.00 26.60 91 LEU C O 1
ATOM 1178 N N . ASN C 3 92 ? -8.733 -12.301 2.167 1.00 28.46 92 ASN C N 1
ATOM 1179 C CA . ASN C 3 92 ? -9.945 -13.070 1.889 1.00 30.65 92 ASN C CA 1
ATOM 1180 C C . ASN C 3 92 ? -10.546 -13.404 3.247 1.00 33.17 92 ASN C C 1
ATOM 1181 O O . ASN C 3 92 ? -10.434 -14.541 3.724 1.00 33.49 92 ASN C O 1
ATOM 1186 N N . MET C 3 93 ? -11.152 -12.402 3.878 1.00 34.91 93 MET C N 1
ATOM 1187 C CA . MET C 3 93 ? -11.779 -12.611 5.167 1.00 35.90 93 MET C CA 1
ATOM 1188 C C . MET C 3 93 ? -13.050 -13.403 4.882 1.00 36.50 93 MET C C 1
ATOM 1189 O O . MET C 3 93 ? -13.476 -14.188 5.762 1.00 36.90 93 MET C O 1
#

GO terms:
  GO:1990837 sequence-specific double-stranded DNA binding (F, IDA)
  GO:0000978 RNA polymerase II cis-regulatory region sequence-specific DNA binding (F, IDA)
  GO:0001228 DNA-binding transcription activator activity, RNA polymerase II-specific (F, IMP)
  GO:0045944 positive regulation of transcription by RNA polymerase II (P, IMP)
  GO:0003682 chromatin binding (F, IDA)
  GO:0000122 negative regulation of transcription by RNA polymerase II (P, IMP)
  GO:0005515 protein binding (F, IPI)
  GO:0003677 DNA binding (F, TAS)
  GO:0005654 nucleoplasm (C, IDA)

InterPro domains:
  IPR000418 Ets domain [PF00178] (5-85)
  IPR000418 Ets domain [PR00454] (5-18)
  IPR000418 Ets domain [PR00454] (29-47)
  IPR000418 Ets domain [PR00454] (48-66)
  IPR000418 Ets domain [PR00454] (67-85)
  IPR000418 Ets domain [PS00345] (7-15)
  IPR000418 Ets domain [PS00346] (51-66)
  IPR000418 Ets domain [PS50061] (5-85)
  IPR000418 Ets domain [SM00413] (4-89)
  IPR036388 Winged helix-like DNA-binding domain superfamily [G3DSA:1.10.10.10] (1-101)
  IPR036390 Winged helix DNA-binding domain superfamily [SSF46785] (3-155)
  IPR046328 ETS family [PTHR11849] (3-90)

Foldseek 3Di:
DADPDDLVRLLVVLAVDPVNCCQKYAPDPFFKIFGNNQQVSQCVVCVRRVNNVTGNVVSVVVQVVVVVVQQKAQDPPDPRMIGGNGPPVVVPD

Solvent-accessible surface area: 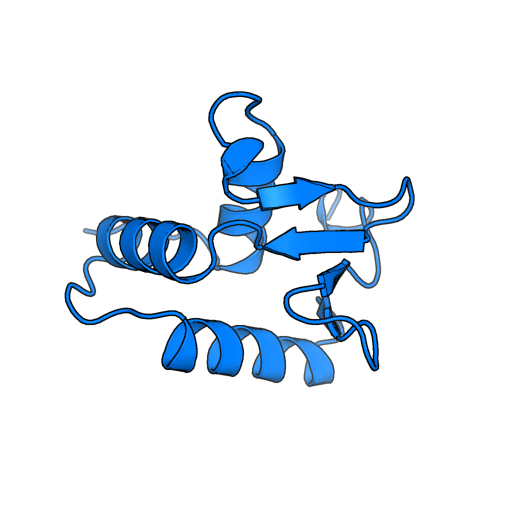6045 Å² total; per-residue (Å²): 231,90,41,109,26,42,10,21,68,4,0,18,93,14,19,128,102,103,117,19,123,102,11,1,14,76,65,40,157,70,1,37,0,52,0,74,88,10,84,53,0,0,141,46,13,2,129,106,68,111,112,124,114,36,53,36,96,96,1,9,102,36,0,93,126,17,77,127,134,98,33,0,96,59,17,135,88,89,169,69,6,5,48,0,54,60,74,80,113,25,107,101,201

CATH classification: 1.10.10.10

Organism: Homo sapiens (NCBI:txid9606)

Radius of gyration: 12.47 Å; Cα contacts (8 Å, |Δi|>4): 119; chains: 1; bounding box: 32×31×28 Å

B-factor: mean 16.99, std 7.24, range [2.0, 53.84]

=== Feature glossary ===
Key to the feature types in this record:

Secondary structure (8-state, DSSP). Secondary structure is the local, repeating backbone conformation. DSSP classifies it into eight states by reading the hydrogen-bond network: three helix types (H, G, I), two β types (E, B), two non-regular types (T, S), and unstructured coil (-).

Backbone torsions (φ/ψ). Backbone dihedral angles. Every residue except chain termini has a φ (preceding-C → N → Cα → C) and a ψ (N → Cα → C → next-N). They are reported in degrees following the IUPAC sign convention. Secondary structure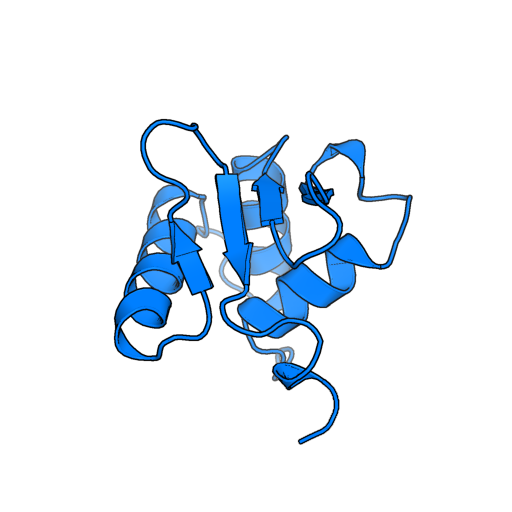 is essentially a statement about which (φ, ψ) basin each residue occupies.

Predicted aligned error. Predicted Aligned Error (PAE) is an AlphaFold confidence matrix: entry (i, j) is the expected error in the position of residue j, in ångströms, when the prediction is superimposed on the true structure at residue i. Low PAE within a block of residues means that block is internally rigid and well-predicted; high PAE between two blocks means their relative placement is uncertain even if each block individually is confident.

B-factor. B-factor (Debye–Waller factor) reflects atomic displacement in the crystal lattice. It is an experimental observable (units Å²), not a prediction; low values mean the atom is pinned down, high values mean it moves or is heterogeneous across the crystal.

Secondary structure (3-state, P-SEA). Three-state secondary structure (P-SEA) collapses the eight DSSP classes into helix (a), strand (b), and coil (c). P-SEA assigns these from Cα geometry alone — distances and angles — without requiring backbone oxygens, so it works on any Cα trace.

Sequence. Primary structure: the covalent order of the twenty standard amino acids along the backbone. Two proteins with the same sequence will (almost always) fold to the same structure; two with 30% identity often share a fold but not the details.

pLDDT. pLDDT is the predicted lDDT-Cα score: AlphaFold's confidence that the local environment of each residue (all inter-atomic distances within 15 Å) is correctly placed. It is a per-residue number between 0 and 100, with higher meaning more reliable.

InterPro / GO / CATH / organism. Functional annotations link the protein to curated databases. InterPro entries identify conserved domains and families by matching the sequence against member-database signatures (Pfam, PROSITE, CDD, …). Gene Ontology (GO) terms describe molecular function, biological process, and cellular component in a controlled vocabulary. CATH places the structure in a hierarchical fold classification (Class/Architecture/Topology/Homologous-superfamily). The organism is the source species.

Contact-map, Ramachandran, and PAE plots. Three diagnostic plots accompany the record. The Cα contact map visualizes the tertiary structure as a 2D adjacency matrix (8 Å cutoff, sequence-local contacts suppressed). The Ramachandran plot shows the distribution of backbone (φ, ψ) torsions, with points in the α and β basins reflecting secondary structure content. The PAE plot shows AlphaFold's inter-residue confidence as a color matrix.

mmCIF coordinates. The mmCIF table is the protein's shape written out atom by atom. For each backbone N, Cα, C, and carbonyl O, it records an (x, y, z) coordinate triple in Å plus the residue type, chain letter, and residue number.

Radius of gyration, Cα contacts, bounding box. Three whole-structure scalars: the radius of gyration (RMS distance of Cα from centroid, in Å), the count of Cα–Cα contacts (pairs closer than 8 Å and separated by more than four residues in sequence — i.e. tertiary, not local, contacts), and the bounding-box dimensions. Together they distinguish compact globular folds from extended fibres or disordered chains.

Foldseek 3Di. The Foldseek 3Di string encodes local tertiary geometry as a 20-letter alphabet — one character per residue — derived from the relative positions of nearby Cα atoms. Unlike the amino-acid sequence, 3Di is a direct function of the 3D structure, so two proteins with the same fold have similar 3Di strings even at low sequence identity.

Rendered structure images. Six rendered views show the 3D structure from the faces of a cube — i.e. along ±x, ±y, ±z. Rendering representation is drawn randomly per protein from cartoon (secondary-structure ribbons), sticks (back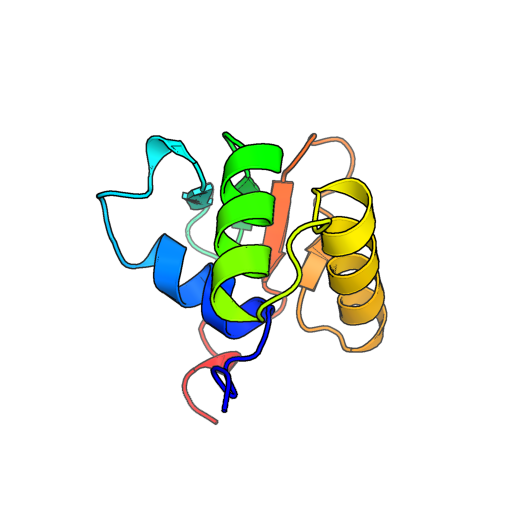bone bonds), or molecular surface; coloring is either N→C rainbow (blue at the N-terminus through red at the C-terminus) or one color per chain.

Nearest PDB structures. The Foldseek neighbor list gives the closest experimentally determined structures in the PDB, ranked by structural alignment. TM-score near 1 means near-identic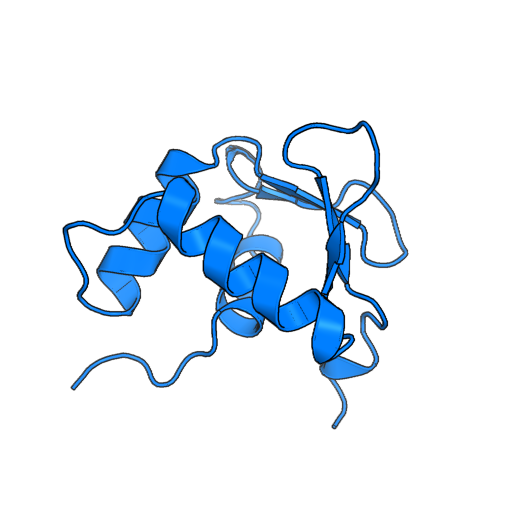al fold; near 0.3 means only rough topology match. This is how one finds what a novel AlphaFold prediction most resembles in the solved-structure universe.

Solvent-accessible surface area. SASA measures how much of the protein is reachable by solvent. It is computed by rolling a water-sized probe over the atomic surface and summing the exposed area (Å²). Per-residue SASA distinguishes core (buried, low SASA) from surface (exposed, high SASA)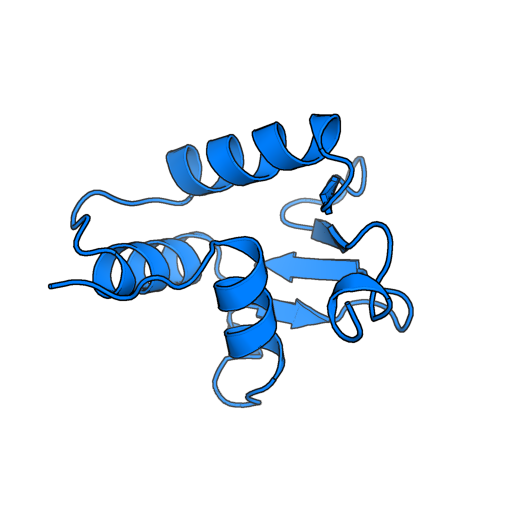 residues; total SASA is a whole-molecule size measure.